Protein AF-A0A957H575-F1 (afdb_monomer)

Structure (mmCIF, N/CA/C/O backbone):
data_AF-A0A957H575-F1
#
_entry.id   AF-A0A957H575-F1
#
loop_
_atom_site.group_PDB
_atom_site.id
_atom_site.type_symbol
_atom_site.label_atom_id
_atom_site.label_alt_id
_atom_site.label_comp_id
_atom_site.label_asym_id
_atom_site.label_entity_id
_atom_site.label_seq_id
_atom_site.pdbx_PDB_ins_code
_atom_site.Cartn_x
_atom_site.Cartn_y
_atom_site.Cartn_z
_atom_site.occupancy
_atom_site.B_iso_or_equiv
_atom_site.auth_seq_id
_atom_site.auth_comp_id
_atom_site.auth_asym_id
_atom_site.auth_atom_id
_atom_site.pdbx_PDB_model_num
ATOM 1 N N . MET A 1 1 ? 16.623 6.466 15.473 1.00 42.22 1 MET A N 1
ATOM 2 C CA . MET A 1 1 ? 15.355 6.310 16.214 1.00 42.22 1 MET A CA 1
ATOM 3 C C . MET A 1 1 ? 14.545 5.289 15.444 1.00 42.22 1 MET A C 1
ATOM 5 O O . MET A 1 1 ? 14.256 5.562 14.289 1.00 42.22 1 MET A O 1
ATOM 9 N N . SER A 1 2 ? 14.296 4.100 15.996 1.00 42.09 2 SER A N 1
ATOM 10 C CA . SER A 1 2 ? 13.428 3.128 15.318 1.00 42.09 2 SER A CA 1
ATOM 11 C C . SER A 1 2 ? 12.030 3.730 15.205 1.00 42.09 2 SER A C 1
ATOM 13 O O . SER A 1 2 ? 11.561 4.281 16.209 1.00 42.09 2 SER A O 1
ATOM 15 N N . PRO A 1 3 ? 11.368 3.684 14.040 1.00 56.38 3 PRO A N 1
ATOM 16 C CA . PRO A 1 3 ? 9.987 4.111 13.978 1.00 56.38 3 PRO A CA 1
ATOM 17 C C . PRO A 1 3 ? 9.177 3.160 14.868 1.00 56.38 3 PRO A C 1
ATOM 19 O O . PRO A 1 3 ? 9.348 1.941 14.874 1.00 56.38 3 PRO A O 1
ATOM 22 N N . HIS A 1 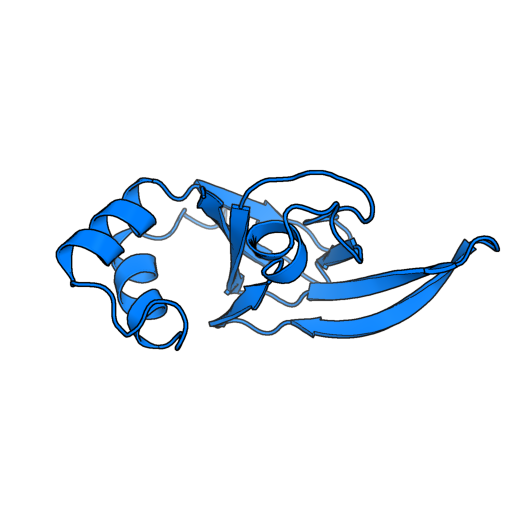4 ? 8.388 3.738 15.767 1.00 74.50 4 HIS A N 1
ATOM 23 C CA . HIS A 1 4 ? 7.496 2.964 16.613 1.00 74.50 4 HIS A CA 1
ATOM 24 C C . HIS A 1 4 ? 6.271 2.623 15.771 1.00 74.50 4 HIS A C 1
ATOM 26 O O . HIS A 1 4 ? 5.677 3.529 15.181 1.00 74.50 4 HIS A O 1
ATOM 32 N N . ARG A 1 5 ? 5.888 1.340 15.724 1.00 84.62 5 ARG A N 1
ATOM 33 C CA . ARG A 1 5 ? 4.620 0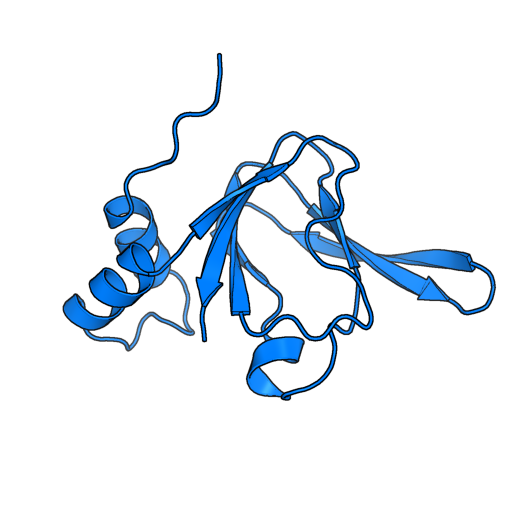.910 15.123 1.00 84.62 5 ARG A CA 1
ATOM 34 C C . ARG A 1 5 ? 3.499 1.848 15.602 1.00 84.62 5 ARG A C 1
ATOM 36 O O . ARG A 1 5 ? 3.288 1.931 16.814 1.00 84.62 5 ARG A O 1
ATOM 43 N N . PRO A 1 6 ? 2.770 2.530 14.700 1.00 89.31 6 PRO A N 1
ATOM 44 C CA . PRO A 1 6 ? 1.666 3.381 15.113 1.00 89.31 6 PRO A CA 1
ATOM 45 C C . PRO A 1 6 ? 0.555 2.552 15.767 1.00 89.31 6 PRO A C 1
ATOM 47 O O . PRO A 1 6 ? 0.384 1.366 15.475 1.00 89.31 6 PRO A O 1
ATOM 50 N N . ALA A 1 7 ? -0.227 3.183 16.641 1.00 91.50 7 ALA A N 1
ATOM 51 C CA . ALA A 1 7 ? -1.401 2.553 17.234 1.00 91.50 7 ALA A CA 1
ATOM 52 C C . ALA A 1 7 ? -2.417 2.169 16.140 1.00 91.50 7 ALA A C 1
ATOM 54 O O . ALA A 1 7 ? -2.638 2.935 15.199 1.00 91.50 7 ALA A O 1
ATOM 55 N N . ALA A 1 8 ? -3.057 1.001 16.254 1.00 89.69 8 ALA A N 1
ATOM 56 C CA . ALA A 1 8 ? -4.037 0.538 15.265 1.00 89.69 8 ALA A CA 1
ATOM 57 C C . ALA A 1 8 ? -5.249 1.485 15.169 1.00 89.69 8 ALA A C 1
ATOM 59 O O . ALA A 1 8 ? -5.847 1.651 14.109 1.00 89.69 8 ALA A O 1
ATOM 60 N N . GLU A 1 9 ? -5.576 2.180 16.255 1.00 92.19 9 GLU A N 1
ATOM 61 C CA . GLU A 1 9 ? -6.618 3.202 16.315 1.00 92.19 9 GLU A CA 1
ATOM 62 C C . GLU A 1 9 ? -6.358 4.348 15.332 1.00 92.19 9 GLU A C 1
ATOM 64 O O . GLU A 1 9 ? -7.312 4.896 14.779 1.00 92.19 9 GLU A O 1
ATOM 69 N N . LEU A 1 10 ? -5.086 4.683 15.073 1.00 92.88 10 LEU A N 1
ATOM 70 C CA . LEU A 1 10 ? -4.730 5.681 14.069 1.00 92.88 10 LEU A CA 1
ATOM 71 C C . LEU A 1 10 ? -5.144 5.199 12.679 1.00 92.88 10 LEU A C 1
ATOM 73 O O . LEU A 1 10 ? -5.813 5.937 11.961 1.00 92.88 10 LEU A O 1
ATOM 77 N N . LEU A 1 11 ? -4.816 3.954 12.320 1.00 94.75 11 LEU A N 1
ATOM 78 C CA . LEU A 1 11 ? -5.239 3.374 11.045 1.00 94.75 11 LEU A CA 1
ATOM 79 C C . LEU A 1 11 ? -6.769 3.370 10.932 1.00 94.75 11 LEU A C 1
ATOM 81 O O . LEU A 1 11 ? -7.298 3.823 9.924 1.00 94.75 11 LEU A O 1
ATOM 85 N N . ALA A 1 12 ? -7.491 2.947 11.974 1.00 94.19 12 ALA A N 1
ATOM 86 C CA . ALA A 1 12 ? -8.957 2.939 11.965 1.00 94.19 12 ALA A CA 1
ATOM 87 C C . ALA A 1 12 ? -9.563 4.325 11.666 1.00 94.19 12 ALA A C 1
ATOM 89 O O . ALA A 1 12 ? -10.578 4.409 10.971 1.00 94.19 12 ALA A O 1
ATOM 90 N N . 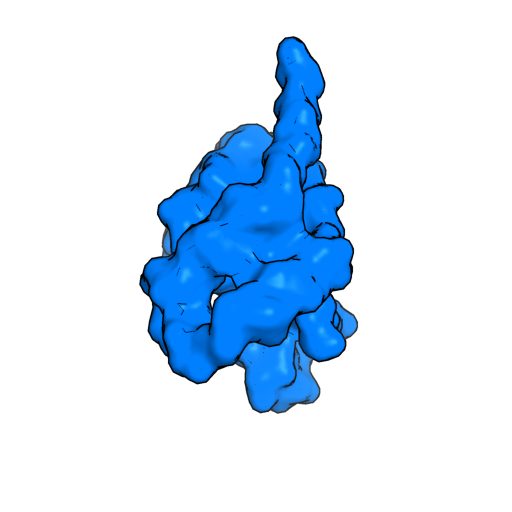GLN A 1 13 ? -8.939 5.400 12.162 1.00 93.69 13 GLN A N 1
ATOM 91 C CA . GLN A 1 13 ? -9.329 6.776 11.846 1.00 93.69 13 GLN A CA 1
ATOM 92 C C . GLN A 1 13 ? -8.997 7.143 10.399 1.00 93.69 13 GLN A C 1
ATOM 94 O O . GLN A 1 13 ? -9.835 7.727 9.723 1.00 93.69 13 GLN A O 1
ATOM 99 N N . GLN A 1 14 ? -7.820 6.769 9.893 1.00 93.75 14 GLN A N 1
ATOM 100 C CA . GLN A 1 14 ? -7.440 7.066 8.508 1.00 93.75 14 GLN A CA 1
ATOM 101 C C . GLN A 1 14 ? -8.316 6.342 7.482 1.00 93.75 14 GLN A C 1
ATOM 103 O O . GLN A 1 14 ? -8.656 6.918 6.452 1.00 93.75 14 GLN A O 1
ATOM 108 N N . LEU A 1 15 ? -8.778 5.126 7.793 1.00 92.31 15 LEU A N 1
ATOM 109 C CA . LEU A 1 15 ? -9.716 4.387 6.945 1.00 92.31 15 LEU A CA 1
ATOM 110 C C . LEU A 1 15 ? -11.042 5.141 6.718 1.00 92.31 15 LEU A C 1
ATOM 112 O O . LEU A 1 15 ? -11.724 4.866 5.738 1.00 92.31 15 LEU A O 1
ATOM 116 N N . LEU A 1 16 ? -11.419 6.113 7.560 1.00 91.88 16 LEU A N 1
ATOM 117 C CA . LEU A 1 16 ? -12.588 6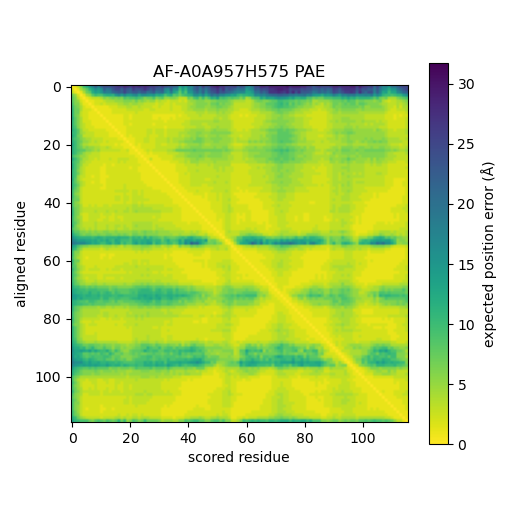.969 7.294 1.00 91.88 16 LEU A CA 1
ATOM 118 C C . LEU A 1 16 ? -12.419 7.831 6.041 1.00 91.88 16 LEU A C 1
ATOM 120 O O . LEU A 1 16 ? -13.400 8.097 5.351 1.00 91.88 16 LEU A O 1
ATOM 124 N N . ASN A 1 17 ? -11.190 8.257 5.755 1.00 91.25 17 ASN A N 1
ATOM 125 C CA . ASN A 1 17 ? -10.884 9.176 4.661 1.00 91.25 17 ASN A CA 1
ATOM 126 C C . ASN A 1 17 ? -10.770 8.460 3.309 1.00 91.25 17 ASN A C 1
ATOM 128 O O . ASN A 1 17 ? -10.645 9.106 2.273 1.00 91.25 17 ASN A O 1
ATOM 132 N N . ILE A 1 18 ? -10.831 7.127 3.310 1.00 89.94 18 ILE A N 1
ATOM 133 C CA . ILE A 1 18 ? -10.705 6.304 2.114 1.00 89.94 18 ILE A CA 1
ATOM 134 C C . ILE A 1 18 ? -12.106 5.862 1.675 1.00 89.94 18 ILE A C 1
ATOM 136 O O . ILE A 1 18 ? -12.762 5.124 2.417 1.00 89.94 18 ILE A O 1
ATOM 140 N N . PRO A 1 19 ? -12.575 6.233 0.465 1.00 89.38 19 PRO A N 1
ATOM 141 C CA . PRO A 1 19 ? -13.931 5.920 0.000 1.00 89.38 19 PRO A CA 1
ATOM 142 C C . PRO A 1 19 ? -14.309 4.437 0.097 1.00 89.38 19 PRO A C 1
ATOM 144 O O . PRO A 1 19 ? -15.450 4.115 0.427 1.00 89.38 19 PRO A O 1
ATOM 147 N N . LEU A 1 20 ? -13.340 3.540 -0.123 1.00 85.44 20 LEU A N 1
ATOM 148 C CA . LEU A 1 20 ? -13.517 2.091 -0.009 1.00 85.44 20 LEU A CA 1
ATOM 149 C C . LEU A 1 20 ? -13.971 1.646 1.394 1.00 85.44 20 LEU A C 1
ATOM 151 O O . LEU A 1 20 ? -14.756 0.710 1.520 1.00 85.44 20 LEU A O 1
ATOM 155 N N . PHE A 1 21 ? -13.503 2.318 2.448 1.00 90.38 21 PHE A N 1
ATOM 156 C CA . PHE A 1 21 ? -13.760 1.950 3.845 1.00 90.38 21 PHE A CA 1
ATOM 157 C C . PHE A 1 21 ? -14.683 2.941 4.575 1.00 90.38 21 PHE A C 1
ATOM 159 O O . PHE A 1 21 ? -15.132 2.669 5.695 1.00 90.38 21 PHE A O 1
ATOM 166 N N . ALA A 1 22 ? -15.012 4.076 3.953 1.00 88.31 22 ALA A N 1
ATOM 167 C CA . ALA A 1 22 ? -15.837 5.132 4.539 1.00 88.31 22 ALA A CA 1
ATOM 168 C C . ALA A 1 22 ? -17.246 4.645 4.934 1.00 88.31 22 ALA A C 1
ATOM 170 O O . ALA A 1 22 ? -17.782 5.060 5.962 1.00 88.31 22 ALA A O 1
ATOM 171 N N . GLN A 1 23 ? -17.816 3.704 4.174 1.00 89.88 23 GLN A N 1
ATOM 172 C CA . GLN A 1 23 ? -19.156 3.156 4.429 1.00 89.88 23 GLN A CA 1
ATOM 173 C C . GLN A 1 23 ? -19.192 2.051 5.497 1.00 89.88 23 GLN A C 1
ATOM 175 O O . GLN A 1 23 ? -20.271 1.635 5.915 1.00 89.88 23 GLN A O 1
ATOM 180 N N . LEU A 1 24 ? -18.036 1.567 5.962 1.00 90.50 24 LEU A N 1
ATOM 181 C CA . LEU A 1 24 ? -17.999 0.541 7.001 1.00 90.50 24 LEU A CA 1
ATOM 182 C C . LEU A 1 24 ? -18.442 1.111 8.361 1.00 90.50 24 LEU A C 1
ATOM 184 O O . LEU A 1 24 ? -18.143 2.262 8.679 1.00 90.50 24 LEU A O 1
ATOM 188 N N . PRO A 1 25 ? -19.107 0.325 9.222 1.00 94.31 25 PRO A N 1
ATOM 189 C CA . PRO A 1 25 ? -19.322 0.715 10.611 1.00 94.31 25 PRO A CA 1
ATOM 190 C C . PRO A 1 25 ? -17.995 0.972 11.338 1.00 94.31 25 PRO A C 1
ATOM 192 O O . PRO A 1 25 ? -16.971 0.356 11.032 1.00 94.31 25 PRO A O 1
ATOM 195 N N . GLY A 1 26 ? -18.009 1.842 12.353 1.00 92.69 26 GLY A N 1
ATOM 196 C CA . GLY A 1 26 ? -16.812 2.137 13.153 1.00 92.69 26 GLY A CA 1
ATOM 197 C C . GLY A 1 26 ? -16.171 0.886 13.766 1.00 92.69 26 GLY A C 1
ATOM 198 O O . GLY A 1 26 ? -14.954 0.736 13.706 1.00 92.69 26 GLY A O 1
ATOM 199 N N . SER A 1 27 ? -16.989 -0.050 14.256 1.00 94.38 27 SER A N 1
ATOM 200 C CA . SER A 1 27 ? -16.528 -1.341 14.782 1.00 94.38 27 SER A CA 1
ATOM 201 C C . SER A 1 27 ? -15.827 -2.196 13.723 1.00 94.38 27 SER A C 1
ATOM 203 O O . SER A 1 27 ? -14.778 -2.764 14.000 1.00 94.38 27 SER A O 1
ATOM 205 N N . ALA A 1 28 ? -16.345 -2.236 12.491 1.00 93.38 28 ALA A N 1
ATOM 206 C CA . ALA A 1 28 ? -15.726 -2.981 11.396 1.00 93.38 28 ALA A CA 1
ATOM 207 C C . ALA A 1 28 ? -14.360 -2.393 11.004 1.00 93.38 28 ALA A C 1
ATOM 209 O O . ALA A 1 28 ? -13.399 -3.138 10.821 1.00 93.38 28 ALA A O 1
ATOM 210 N N . ARG A 1 29 ? -14.234 -1.058 10.949 1.00 94.06 29 ARG A N 1
ATOM 211 C CA . ARG A 1 29 ? -12.935 -0.394 10.727 1.00 94.06 29 ARG A CA 1
ATOM 212 C C . ARG A 1 29 ? -11.936 -0.683 11.842 1.00 94.06 29 ARG A C 1
ATOM 214 O O . ARG A 1 29 ? -10.768 -0.921 11.556 1.00 94.06 29 ARG A O 1
ATOM 221 N N . GLN A 1 30 ? -12.384 -0.689 13.096 1.00 94.44 30 GLN A N 1
ATOM 222 C CA . GLN A 1 30 ? -11.535 -1.065 14.227 1.00 94.44 30 GLN A CA 1
ATOM 223 C C . GLN A 1 30 ? -11.052 -2.512 14.100 1.00 94.44 30 GLN A C 1
ATOM 225 O O . GLN A 1 30 ? -9.859 -2.760 14.241 1.00 94.44 30 GLN A O 1
ATOM 230 N N . SER A 1 31 ? -11.938 -3.455 13.767 1.00 94.62 31 SER A N 1
ATOM 231 C CA . SER A 1 31 ? -11.554 -4.852 13.540 1.00 94.62 31 SER A CA 1
ATOM 232 C C . SER A 1 31 ? -10.534 -5.000 12.408 1.00 94.62 31 SER A C 1
ATOM 234 O O . SER A 1 31 ? -9.537 -5.696 12.588 1.00 94.62 31 SER A O 1
ATOM 236 N N . LEU A 1 32 ? -10.728 -4.306 11.280 1.00 93.19 32 LEU A N 1
ATOM 237 C CA . LEU A 1 32 ? -9.764 -4.292 10.174 1.00 93.19 32 LEU A CA 1
ATOM 238 C C . LEU A 1 32 ? -8.405 -3.742 10.610 1.00 93.19 32 LEU A C 1
ATOM 240 O O . LEU A 1 32 ? -7.371 -4.348 10.331 1.00 93.19 32 LEU A O 1
ATOM 244 N N . ALA A 1 33 ? -8.394 -2.620 11.327 1.00 94.44 33 ALA A N 1
ATOM 245 C CA . ALA A 1 33 ? -7.155 -2.012 11.788 1.00 94.44 33 ALA A CA 1
ATOM 246 C C . ALA A 1 33 ? -6.397 -2.909 12.780 1.00 94.44 33 ALA A C 1
ATOM 248 O O . ALA A 1 33 ? -5.176 -3.014 12.703 1.00 94.44 33 ALA A O 1
ATOM 249 N N . GLN A 1 34 ? -7.111 -3.610 13.665 1.00 95.25 34 GLN A N 1
ATOM 250 C CA . GLN A 1 34 ? -6.515 -4.573 14.598 1.00 95.25 34 GLN A CA 1
ATOM 251 C C . GLN A 1 34 ? -5.964 -5.820 13.888 1.00 95.25 34 GLN A C 1
ATOM 253 O O . GLN A 1 34 ? -4.933 -6.355 14.292 1.00 95.25 34 GLN A O 1
ATOM 258 N N . ALA A 1 35 ? -6.611 -6.266 12.807 1.00 94.75 35 ALA A N 1
ATOM 259 C CA . ALA A 1 35 ? -6.122 -7.366 11.974 1.00 94.75 35 ALA A CA 1
ATOM 260 C C . ALA A 1 35 ? -4.934 -6.968 11.075 1.00 94.75 35 ALA A C 1
ATOM 262 O O . ALA A 1 35 ? -4.226 -7.837 10.555 1.00 94.75 35 ALA A O 1
ATOM 263 N N . SER A 1 36 ? -4.707 -5.666 10.887 1.00 95.38 36 SER A N 1
ATOM 264 C CA . SER A 1 36 ? -3.674 -5.137 9.999 1.00 95.38 36 SER A CA 1
ATOM 265 C C . SER A 1 36 ? -2.271 -5.261 10.594 1.00 95.38 36 SER A C 1
ATOM 267 O O . SER A 1 36 ? -2.048 -5.168 11.805 1.00 95.38 36 SER A O 1
ATOM 269 N N . ARG A 1 37 ? -1.285 -5.450 9.718 1.00 95.06 37 ARG A N 1
ATOM 270 C CA . ARG A 1 37 ? 0.122 -5.652 10.084 1.00 95.06 37 ARG A CA 1
ATOM 271 C C . ARG A 1 37 ? 0.949 -4.439 9.686 1.00 95.06 37 ARG A C 1
ATOM 273 O O . ARG A 1 37 ? 0.863 -3.985 8.551 1.00 95.06 37 ARG A O 1
ATOM 280 N N . TRP A 1 38 ? 1.765 -3.945 10.609 1.00 96.19 38 TRP A N 1
ATOM 281 C CA . TRP A 1 38 ? 2.733 -2.885 10.332 1.00 96.19 38 TRP A CA 1
ATOM 282 C C . TRP A 1 38 ? 3.967 -3.462 9.639 1.00 96.19 38 TRP A C 1
ATOM 284 O O . TRP A 1 38 ? 4.486 -4.490 10.080 1.00 96.19 38 TRP A O 1
ATOM 294 N N . ARG A 1 39 ? 4.424 -2.810 8.570 1.00 95.94 39 ARG A N 1
ATOM 295 C CA . ARG A 1 39 ? 5.653 -3.139 7.844 1.00 95.94 39 ARG A CA 1
ATOM 296 C C . ARG A 1 39 ? 6.446 -1.857 7.594 1.00 95.94 39 ARG A C 1
ATOM 298 O O . ARG A 1 39 ? 5.867 -0.825 7.260 1.00 95.94 39 ARG A O 1
ATOM 305 N N . GLU A 1 40 ? 7.760 -1.943 7.744 1.00 96.69 40 GLU A N 1
ATOM 306 C CA . GLU A 1 40 ? 8.686 -0.843 7.475 1.00 96.69 40 GLU A CA 1
ATOM 307 C C . GLU A 1 40 ? 9.631 -1.233 6.355 1.00 96.69 40 GLU A C 1
ATOM 309 O O . GLU A 1 40 ? 10.053 -2.385 6.264 1.00 96.69 40 GLU A O 1
ATOM 314 N N . TYR A 1 41 ? 9.963 -0.247 5.534 1.00 97.69 41 TYR A N 1
ATOM 315 C CA . TYR A 1 41 ? 10.787 -0.404 4.350 1.00 97.69 41 TYR A CA 1
ATOM 316 C C . TYR A 1 41 ? 11.837 0.702 4.307 1.00 97.69 41 TYR A C 1
ATOM 318 O O . TYR A 1 41 ? 11.580 1.838 4.717 1.00 97.69 41 TYR A O 1
ATOM 326 N N . GLN A 1 42 ? 13.024 0.369 3.820 1.00 98.19 42 GLN A N 1
ATOM 327 C CA . GLN A 1 42 ? 14.083 1.314 3.490 1.00 98.19 42 GLN A CA 1
ATOM 328 C C . GLN A 1 42 ? 13.961 1.770 2.031 1.00 98.19 42 GLN A C 1
ATOM 330 O O . GLN A 1 42 ? 13.255 1.165 1.226 1.00 98.19 42 GLN A O 1
ATOM 335 N N . SER A 1 43 ? 14.673 2.840 1.672 1.00 98.19 43 SER A N 1
ATOM 336 C CA . SER A 1 43 ? 14.772 3.263 0.270 1.00 98.19 43 SER A CA 1
ATOM 337 C C . SER A 1 43 ? 15.315 2.119 -0.596 1.00 98.19 43 SER A C 1
ATOM 339 O O . SER A 1 43 ? 16.341 1.523 -0.269 1.00 98.19 43 SER A O 1
ATOM 341 N N . GLY A 1 44 ? 14.626 1.822 -1.697 1.00 97.94 44 GLY A N 1
ATOM 342 C CA . GLY A 1 44 ? 14.945 0.730 -2.614 1.00 97.94 44 GLY A CA 1
ATOM 3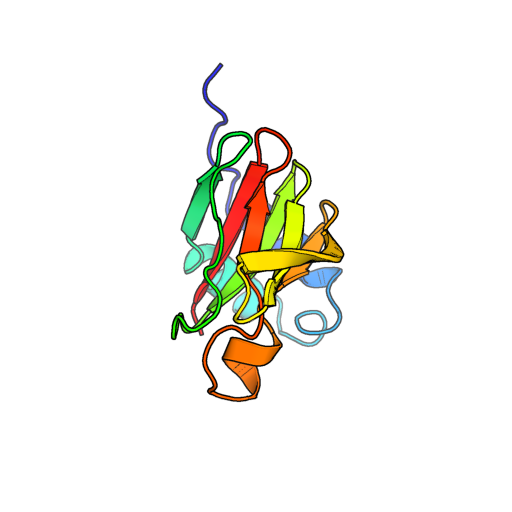43 C C . GLY A 1 44 ? 14.254 -0.599 -2.300 1.00 97.94 44 GLY A C 1
ATOM 344 O O . GLY A 1 44 ? 14.231 -1.463 -3.176 1.00 97.94 44 GLY A O 1
ATOM 345 N N . ASP A 1 45 ? 13.652 -0.764 -1.119 1.00 98.31 45 ASP A N 1
ATOM 346 C CA . ASP A 1 45 ? 12.936 -1.995 -0.787 1.00 98.31 45 ASP A CA 1
ATOM 347 C C . ASP A 1 45 ? 11.663 -2.139 -1.627 1.00 98.31 45 ASP A C 1
ATOM 349 O O . ASP A 1 45 ? 10.917 -1.181 -1.866 1.00 98.31 45 ASP A O 1
ATOM 353 N N . VAL A 1 46 ? 11.393 -3.371 -2.053 1.00 96.88 46 VAL A N 1
ATOM 354 C CA . VAL A 1 46 ? 10.165 -3.717 -2.767 1.00 96.88 46 VAL A CA 1
ATOM 355 C C . VAL A 1 46 ? 9.076 -4.048 -1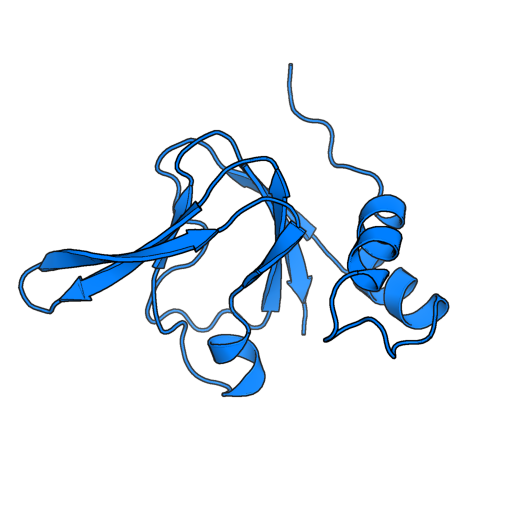.755 1.00 96.88 46 VAL A C 1
ATOM 357 O O . VAL A 1 46 ? 9.222 -4.947 -0.931 1.00 96.88 46 VAL A O 1
ATOM 360 N N . VAL A 1 47 ? 7.973 -3.309 -1.837 1.00 95.88 47 VAL A N 1
ATOM 361 C CA . VAL A 1 47 ? 6.803 -3.461 -0.965 1.00 95.88 47 VAL A CA 1
ATOM 362 C C . VAL A 1 47 ? 5.836 -4.500 -1.525 1.00 95.88 47 VAL A C 1
ATOM 364 O O . VAL A 1 47 ? 5.230 -5.250 -0.769 1.00 95.88 47 VAL A O 1
ATOM 367 N N . VAL A 1 48 ? 5.693 -4.528 -2.852 1.00 94.25 48 VAL A N 1
ATOM 368 C CA . VAL A 1 48 ? 4.825 -5.441 -3.605 1.00 94.25 48 VAL A CA 1
ATOM 369 C C . VAL A 1 48 ? 5.541 -5.824 -4.889 1.00 94.25 48 VAL A C 1
ATOM 371 O O . VAL A 1 48 ? 6.028 -4.935 -5.586 1.00 94.25 48 VAL A O 1
ATOM 374 N N . TRP A 1 49 ? 5.559 -7.111 -5.232 1.00 93.12 49 TRP A N 1
ATOM 375 C CA . TRP A 1 49 ? 6.112 -7.607 -6.493 1.00 93.12 49 TRP A CA 1
ATOM 376 C C . TRP A 1 49 ? 5.029 -7.831 -7.544 1.00 93.12 49 TRP A C 1
ATOM 378 O O . TRP A 1 49 ? 4.014 -8.471 -7.262 1.00 93.12 49 TRP A O 1
ATOM 388 N N . GLU A 1 50 ? 5.274 -7.363 -8.772 1.00 92.50 50 GLU A N 1
ATOM 389 C CA . GLU A 1 50 ? 4.505 -7.764 -9.954 1.00 92.50 50 GLU A CA 1
ATOM 390 C C . GLU A 1 50 ? 4.480 -9.297 -10.082 1.00 92.50 50 GLU A C 1
ATOM 392 O O . GLU A 1 50 ? 5.504 -9.962 -9.939 1.00 92.50 50 GLU A O 1
ATOM 397 N N . GLY A 1 51 ? 3.308 -9.863 -10.372 1.00 90.31 51 GLY A N 1
ATOM 398 C CA . GLY A 1 51 ? 3.141 -11.304 -10.564 1.00 90.31 51 GLY A CA 1
ATOM 399 C C . GLY A 1 51 ? 2.913 -12.107 -9.279 1.00 90.31 51 GLY A C 1
ATOM 400 O O . GLY A 1 51 ? 2.439 -13.240 -9.365 1.00 90.31 51 GLY A O 1
ATOM 401 N N . GLU A 1 52 ? 3.161 -11.540 -8.095 1.00 88.19 52 GLU A N 1
ATOM 402 C CA . GLU A 1 52 ? 2.850 -12.224 -6.838 1.00 88.19 52 GLU A CA 1
ATOM 403 C C . GLU A 1 52 ? 1.352 -12.189 -6.528 1.00 88.19 52 GLU A C 1
ATOM 405 O O . GLU A 1 52 ? 0.658 -11.203 -6.771 1.00 88.19 52 GLU A O 1
ATOM 410 N N . ALA A 1 53 ? 0.843 -13.289 -5.978 1.00 75.75 53 ALA A N 1
ATOM 411 C CA . ALA A 1 53 ? -0.515 -13.367 -5.465 1.00 75.75 53 ALA A CA 1
ATOM 412 C C . ALA A 1 53 ? -0.487 -13.074 -3.961 1.00 75.75 53 ALA A C 1
ATOM 414 O O . ALA A 1 53 ? -0.457 -13.997 -3.147 1.00 75.75 53 ALA A O 1
ATOM 415 N N . GLU A 1 54 ? -0.475 -11.794 -3.584 1.00 70.25 54 GLU A N 1
ATOM 416 C CA . GLU A 1 54 ? -0.619 -11.403 -2.180 1.00 70.25 54 GLU A CA 1
ATOM 417 C C . GLU A 1 54 ? -2.050 -10.914 -1.913 1.00 70.25 54 GLU A C 1
ATOM 419 O O . GLU A 1 54 ? -2.444 -9.844 -2.386 1.00 70.25 54 GLU A O 1
ATOM 424 N N . PRO A 1 55 ? -2.863 -11.682 -1.165 1.00 68.38 55 PRO A N 1
ATOM 425 C CA . PRO A 1 55 ? -4.229 -11.291 -0.867 1.00 68.38 55 PRO A CA 1
ATOM 426 C C . PRO A 1 55 ? -4.237 -10.251 0.261 1.00 68.38 55 PRO A C 1
ATOM 428 O O . PRO A 1 55 ? -4.329 -10.587 1.441 1.00 68.38 55 PRO A O 1
ATOM 431 N N . GLY A 1 56 ? -4.145 -8.972 -0.093 1.00 86.12 56 GLY A N 1
ATOM 432 C CA . GLY A 1 56 ? -4.367 -7.875 0.844 1.00 86.12 56 GLY A CA 1
ATOM 433 C C . GLY A 1 56 ? -4.111 -6.496 0.250 1.00 86.12 56 GLY A C 1
ATOM 434 O O . GLY A 1 56 ? -3.425 -6.340 -0.764 1.00 86.12 56 GLY A O 1
ATOM 435 N N . LEU A 1 57 ? -4.717 -5.501 0.889 1.00 91.81 57 LEU A N 1
ATOM 436 C CA . LEU A 1 57 ? -4.554 -4.094 0.552 1.00 91.81 57 LEU A CA 1
ATOM 437 C C . LEU A 1 57 ? -3.426 -3.503 1.377 1.00 91.81 57 LEU A C 1
ATOM 439 O O . LEU A 1 57 ? -3.150 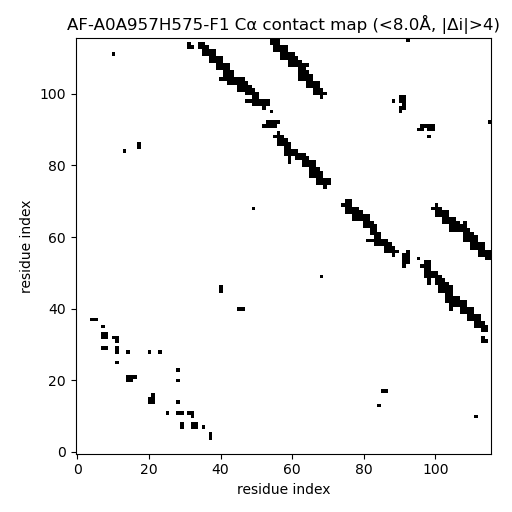-3.940 2.494 1.00 91.81 57 LEU A O 1
ATOM 443 N N . TYR A 1 58 ? -2.822 -2.455 0.851 1.00 95.06 58 TYR A N 1
ATOM 444 C CA . TYR A 1 58 ? -1.825 -1.692 1.572 1.00 95.06 58 TYR A CA 1
ATOM 445 C C . TYR A 1 58 ? -2.292 -0.261 1.778 1.00 95.06 58 TYR A C 1
ATOM 447 O O . TYR A 1 58 ? -3.000 0.283 0.936 1.00 95.06 58 TYR A O 1
ATOM 455 N N . TYR A 1 59 ? -1.878 0.344 2.887 1.00 96.25 59 TYR A N 1
ATOM 456 C CA . TYR A 1 59 ? -2.066 1.760 3.180 1.00 96.25 59 TYR A CA 1
ATOM 457 C C . TYR A 1 59 ? -0.723 2.393 3.545 1.00 96.25 59 TYR A C 1
ATOM 459 O O . TYR A 1 59 ? -0.059 1.950 4.490 1.00 96.25 59 TYR A O 1
ATOM 467 N N . LEU A 1 60 ? -0.320 3.423 2.801 1.00 97.06 60 LEU A N 1
ATOM 468 C CA . LEU A 1 60 ? 0.938 4.131 3.018 1.00 97.06 60 LEU A CA 1
ATOM 469 C C . LEU A 1 60 ? 0.773 5.160 4.144 1.00 97.06 60 LEU A C 1
ATOM 471 O O . LEU A 1 60 ? 0.076 6.159 3.997 1.00 97.06 60 LEU A O 1
ATOM 475 N N . GLN A 1 61 ? 1.415 4.918 5.288 1.00 96.62 61 GLN A N 1
ATOM 476 C CA . GLN A 1 61 ? 1.320 5.788 6.463 1.00 96.62 61 GLN A CA 1
ATOM 477 C C . GLN A 1 61 ? 2.265 6.991 6.378 1.00 96.62 61 GLN A C 1
ATOM 479 O O . GLN A 1 61 ? 1.892 8.088 6.791 1.00 96.62 61 GLN A O 1
ATOM 484 N N . TYR A 1 62 ? 3.490 6.768 5.906 1.00 96.94 62 TYR A N 1
ATOM 485 C CA . TYR A 1 62 ? 4.497 7.791 5.629 1.00 96.94 62 TYR A CA 1
ATOM 486 C C . TYR A 1 62 ? 5.500 7.257 4.604 1.00 96.94 62 TYR A C 1
ATOM 488 O O . TYR A 1 62 ? 5.599 6.043 4.407 1.00 96.94 62 TYR A O 1
ATOM 496 N N . GLY A 1 63 ? 6.290 8.157 4.024 1.00 97.69 63 GLY A N 1
ATOM 497 C CA . GLY A 1 63 ? 7.237 7.829 2.966 1.00 97.69 63 GLY A CA 1
ATOM 498 C C . GLY A 1 63 ? 6.617 8.008 1.582 1.00 97.69 63 GLY A C 1
ATOM 499 O O . GLY A 1 63 ? 5.458 8.397 1.453 1.00 97.69 63 GLY A O 1
ATOM 500 N N . TRP A 1 64 ? 7.388 7.690 0.548 1.00 98.25 64 TRP A N 1
ATOM 501 C CA . TRP A 1 64 ? 6.952 7.735 -0.846 1.00 98.25 64 TRP A CA 1
ATOM 502 C C . TRP A 1 64 ? 7.278 6.420 -1.533 1.00 98.25 64 TRP A C 1
ATOM 504 O O . TRP A 1 64 ? 8.366 5.870 -1.341 1.00 98.25 64 TRP A O 1
ATOM 514 N N . LEU A 1 65 ? 6.365 5.933 -2.373 1.00 98.62 65 LEU A N 1
ATOM 515 C CA . LEU A 1 65 ? 6.614 4.764 -3.216 1.00 98.62 65 LEU A CA 1
ATOM 516 C C . LEU A 1 65 ? 6.525 5.150 -4.696 1.00 98.62 65 LEU A C 1
ATOM 518 O O . LEU A 1 65 ? 5.737 6.012 -5.085 1.00 98.62 65 LEU A O 1
ATOM 522 N N . LYS A 1 66 ? 7.291 4.467 -5.545 1.00 98.00 66 LYS A N 1
ATOM 523 C CA . LYS A 1 66 ? 7.054 4.431 -6.993 1.00 98.00 66 LYS A CA 1
ATOM 524 C C . LYS A 1 66 ? 6.408 3.103 -7.366 1.00 98.00 66 LYS A C 1
ATOM 526 O O . LYS A 1 66 ? 6.841 2.049 -6.905 1.00 98.00 66 LYS A O 1
ATOM 531 N N . VAL A 1 67 ? 5.404 3.150 -8.232 1.00 97.62 67 VAL A N 1
ATOM 532 C CA . VAL A 1 67 ? 4.825 1.962 -8.861 1.00 97.62 67 VAL A CA 1
ATOM 533 C C . VAL A 1 67 ? 5.421 1.833 -10.251 1.00 97.62 67 VAL A C 1
ATOM 535 O O . VAL A 1 67 ? 5.322 2.759 -11.060 1.00 97.62 67 VAL A O 1
ATOM 538 N N . ILE A 1 68 ? 6.043 0.695 -10.527 1.00 97.19 68 ILE A N 1
ATOM 539 C CA . ILE A 1 68 ? 6.744 0.417 -11.776 1.00 97.19 68 ILE A CA 1
ATOM 540 C C . ILE A 1 68 ? 6.206 -0.848 -12.437 1.00 97.19 68 ILE A C 1
ATOM 542 O O . ILE A 1 68 ? 5.760 -1.778 -11.767 1.00 97.19 68 ILE A O 1
ATOM 546 N N . LYS A 1 69 ? 6.289 -0.893 -13.763 1.00 95.12 69 LYS A N 1
ATOM 547 C CA . LYS A 1 69 ? 6.097 -2.113 -14.545 1.00 95.12 69 LYS A CA 1
ATOM 548 C C . LYS A 1 69 ? 7.373 -2.434 -15.297 1.00 95.12 69 LYS A C 1
ATOM 550 O O . LYS A 1 69 ? 7.964 -1.535 -15.905 1.00 95.12 69 LYS A O 1
ATOM 555 N N . THR A 1 70 ? 7.769 -3.699 -15.287 1.00 91.50 70 THR A N 1
ATOM 556 C CA . THR A 1 70 ? 8.982 -4.140 -15.976 1.00 91.50 70 THR A CA 1
ATOM 557 C C . THR A 1 70 ? 8.606 -4.839 -17.274 1.00 91.50 70 THR A C 1
ATOM 559 O O . THR A 1 70 ? 7.857 -5.810 -17.298 1.00 91.50 70 THR A O 1
ATOM 562 N N . SER A 1 71 ? 9.105 -4.324 -18.395 1.00 90.00 71 SER A N 1
ATOM 563 C CA . SER A 1 71 ? 8.920 -4.969 -19.700 1.00 90.00 71 SER A CA 1
ATOM 564 C C . SER A 1 71 ? 9.736 -6.263 -19.812 1.00 90.00 71 SER A C 1
ATOM 566 O O . SER A 1 71 ? 10.740 -6.433 -19.125 1.00 90.00 71 SER A O 1
ATOM 568 N N . ALA A 1 72 ? 9.386 -7.137 -20.762 1.00 86.81 72 ALA A N 1
ATOM 569 C CA . ALA A 1 72 ? 10.150 -8.361 -21.044 1.00 86.81 72 ALA A CA 1
ATOM 570 C C . ALA A 1 72 ? 11.632 -8.103 -21.398 1.00 86.81 72 ALA A C 1
ATOM 572 O O . ALA A 1 72 ? 12.471 -8.980 -21.230 1.00 86.81 72 ALA A O 1
ATOM 573 N N . ALA A 1 73 ? 11.962 -6.895 -21.867 1.00 91.19 73 ALA A N 1
ATOM 574 C CA . ALA A 1 73 ? 13.331 -6.463 -22.150 1.00 91.19 73 ALA A CA 1
ATOM 575 C C . ALA A 1 73 ? 14.060 -5.869 -20.923 1.00 91.19 73 ALA A C 1
ATOM 577 O O . ALA A 1 73 ? 15.141 -5.303 -21.073 1.00 91.19 73 ALA A O 1
ATOM 578 N N . GLY A 1 74 ? 13.462 -5.927 -19.728 1.00 88.12 74 GLY A N 1
ATOM 579 C CA . GLY A 1 74 ? 14.041 -5.430 -18.476 1.00 88.12 74 GLY A CA 1
ATOM 580 C C . GLY A 1 74 ? 13.951 -3.916 -18.271 1.00 88.12 74 GLY A C 1
ATOM 581 O O . GLY A 1 74 ? 14.501 -3.400 -17.305 1.00 88.12 74 GLY A O 1
ATOM 582 N N . ARG A 1 75 ? 13.272 -3.172 -19.157 1.00 91.56 75 ARG A N 1
ATOM 583 C CA . ARG A 1 75 ? 13.054 -1.730 -18.951 1.00 91.56 75 ARG A CA 1
ATOM 584 C C . ARG A 1 75 ? 11.946 -1.499 -17.932 1.00 91.56 75 ARG A C 1
ATOM 586 O O . ARG A 1 75 ? 10.842 -2.008 -18.137 1.00 91.56 75 ARG A O 1
ATOM 593 N N . GLU A 1 76 ? 12.239 -0.696 -16.914 1.00 93.88 76 GLU A N 1
ATOM 594 C CA . GLU A 1 76 ? 11.266 -0.212 -15.934 1.00 93.88 76 GLU A CA 1
ATOM 595 C C . GLU A 1 76 ? 10.550 1.039 -16.454 1.00 93.88 76 GLU A C 1
ATOM 597 O O . GLU A 1 76 ? 11.185 2.004 -16.886 1.00 93.88 76 GLU A O 1
ATOM 602 N N . GLN A 1 77 ? 9.223 1.042 -16.369 1.00 95.94 77 GLN A N 1
ATOM 603 C CA . GLN A 1 77 ? 8.396 2.223 -16.588 1.00 95.94 77 GLN A CA 1
ATOM 604 C C . GLN A 1 77 ? 7.704 2.602 -15.281 1.00 95.94 77 GLN A C 1
ATOM 606 O O . GLN A 1 77 ? 6.988 1.783 -14.704 1.00 95.94 77 GLN A O 1
ATOM 611 N N . ILE A 1 78 ? 7.871 3.852 -14.840 1.00 96.88 78 ILE A N 1
ATOM 612 C CA . ILE A 1 78 ? 7.102 4.402 -13.718 1.00 96.88 78 ILE A CA 1
ATOM 613 C C . ILE A 1 78 ? 5.668 4.634 -14.191 1.00 96.88 78 ILE A C 1
ATOM 615 O O . ILE A 1 78 ? 5.433 5.354 -15.161 1.00 96.88 78 ILE A O 1
ATOM 619 N N . LEU A 1 79 ? 4.715 4.008 -13.507 1.00 96.06 79 LEU A N 1
ATOM 620 C CA . LEU A 1 79 ? 3.289 4.182 -13.759 1.00 96.06 79 LEU A CA 1
ATOM 621 C C . LEU A 1 79 ? 2.727 5.352 -12.953 1.00 96.06 79 LEU A C 1
ATOM 623 O O . LEU A 1 79 ? 1.934 6.130 -13.474 1.00 96.06 79 LEU A O 1
ATOM 627 N N . ARG A 1 80 ? 3.130 5.459 -11.682 1.00 96.62 80 ARG A N 1
ATOM 628 C CA . ARG A 1 80 ? 2.726 6.527 -10.761 1.00 96.62 80 ARG A CA 1
ATOM 629 C C . ARG A 1 80 ? 3.597 6.546 -9.507 1.00 96.62 80 ARG A C 1
ATOM 631 O O . ARG A 1 80 ? 4.320 5.588 -9.233 1.00 96.62 80 ARG A O 1
ATOM 638 N N . PHE A 1 81 ? 3.450 7.606 -8.725 1.00 97.88 81 PHE A N 1
ATOM 639 C CA . PHE A 1 81 ? 3.926 7.681 -7.347 1.00 97.88 81 PHE A CA 1
ATOM 640 C C . PHE A 1 81 ? 2.755 7.463 -6.379 1.00 97.88 81 PHE A C 1
ATOM 642 O O . PHE A 1 81 ? 1.595 7.660 -6.763 1.00 97.88 81 PHE A O 1
ATOM 649 N N . LEU A 1 82 ? 3.075 6.988 -5.176 1.00 97.88 82 LEU A N 1
ATOM 650 C CA . LEU A 1 82 ? 2.146 6.850 -4.059 1.00 97.88 82 LEU A CA 1
ATOM 651 C C . LEU A 1 82 ? 2.588 7.760 -2.919 1.00 97.88 82 LEU A C 1
ATOM 653 O O . LEU A 1 82 ? 3.759 7.733 -2.523 1.00 97.88 82 LEU A O 1
ATOM 657 N N . GLU A 1 83 ? 1.631 8.513 -2.395 1.00 97.25 83 GLU A N 1
ATOM 658 C CA . GLU A 1 83 ? 1.802 9.476 -1.313 1.00 97.25 83 GLU A CA 1
ATOM 659 C C . GLU A 1 83 ? 1.165 8.967 -0.004 1.00 97.25 83 GLU A C 1
ATOM 661 O O . GLU A 1 83 ? 0.278 8.102 -0.024 1.00 97.25 83 GLU A O 1
ATOM 666 N N . PRO A 1 84 ? 1.602 9.466 1.168 1.00 96.38 84 PRO A N 1
ATOM 667 C CA . PRO A 1 84 ? 0.979 9.113 2.440 1.00 96.38 84 PRO A CA 1
ATOM 668 C C . PRO A 1 84 ? -0.532 9.372 2.437 1.00 96.38 84 PRO A C 1
ATOM 670 O O . PRO A 1 84 ? -0.989 10.435 2.023 1.00 96.38 84 PRO A O 1
ATOM 673 N N . GLY A 1 85 ? -1.308 8.417 2.948 1.00 94.62 85 GLY A N 1
ATOM 674 C CA . GLY A 1 85 ? -2.772 8.463 2.919 1.00 94.62 85 GLY A CA 1
ATOM 675 C C . GLY A 1 85 ? -3.401 7.637 1.799 1.00 94.62 85 GLY A C 1
ATOM 676 O O . GLY A 1 85 ? -4.606 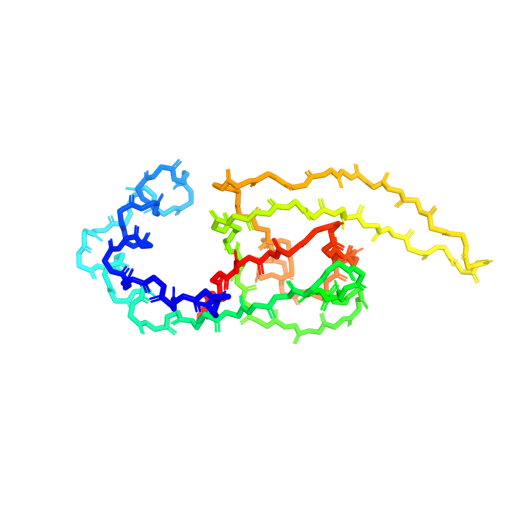7.387 1.834 1.00 94.62 85 GLY A O 1
ATOM 677 N N . GLU A 1 86 ? -2.611 7.174 0.832 1.00 94.75 86 GLU A N 1
ATOM 678 C CA . GLU A 1 86 ? -3.118 6.359 -0.264 1.00 94.75 86 GLU A CA 1
ATOM 679 C C . GLU A 1 86 ? -3.162 4.868 0.072 1.00 94.75 86 GLU A C 1
ATOM 681 O O . GLU A 1 86 ? -2.298 4.319 0.768 1.00 94.75 86 GLU A O 1
ATOM 686 N N . THR A 1 87 ? -4.172 4.198 -0.484 1.00 93.94 87 THR A N 1
ATOM 687 C CA . THR A 1 87 ? -4.193 2.743 -0.590 1.00 93.94 87 THR A CA 1
ATOM 688 C C . THR A 1 87 ? -3.597 2.282 -1.910 1.00 93.94 87 THR A C 1
ATOM 690 O O . THR A 1 87 ? -3.538 3.035 -2.884 1.00 93.94 87 THR A O 1
ATOM 693 N N . PHE A 1 88 ? -3.124 1.039 -1.928 1.00 93.25 88 PHE A N 1
ATOM 694 C CA . PHE A 1 88 ? -2.701 0.381 -3.154 1.00 93.25 88 PHE A CA 1
ATOM 695 C C . PHE A 1 88 ? -2.905 -1.137 -3.084 1.00 93.25 88 PHE A C 1
ATOM 697 O O . PHE A 1 88 ? -3.224 -1.710 -2.037 1.00 93.25 88 PHE A O 1
ATOM 704 N N . ASN A 1 89 ? -2.684 -1.781 -4.230 1.00 89.00 89 ASN A N 1
ATOM 705 C CA . ASN A 1 89 ? -2.924 -3.200 -4.494 1.00 89.00 89 ASN A CA 1
ATOM 706 C C . ASN A 1 89 ? -4.407 -3.615 -4.581 1.00 89.00 89 ASN A C 1
ATOM 708 O O . ASN A 1 89 ? -4.745 -4.795 -4.506 1.00 89.00 89 ASN A O 1
ATOM 712 N N . GLU A 1 90 ? -5.309 -2.661 -4.819 1.00 83.00 90 GLU A N 1
ATOM 713 C CA . GLU A 1 90 ? -6.748 -2.899 -4.975 1.00 83.00 90 GLU A CA 1
ATOM 714 C C . GLU A 1 90 ? -7.043 -3.862 -6.118 1.00 83.00 90 GLU A C 1
ATOM 716 O O . GLU A 1 90 ? -7.885 -4.747 -5.991 1.00 83.00 90 GLU A O 1
ATOM 721 N N . VAL A 1 91 ? -6.324 -3.720 -7.231 1.00 74.56 91 VAL A N 1
ATOM 722 C CA . VAL A 1 91 ? -6.534 -4.556 -8.416 1.00 74.56 91 VAL A CA 1
ATOM 723 C C . VAL A 1 91 ? -6.218 -6.022 -8.119 1.00 74.56 91 VAL A C 1
ATOM 725 O O . VAL A 1 91 ? -7.023 -6.879 -8.473 1.00 74.56 91 VAL A O 1
ATOM 728 N N . GLY A 1 92 ? -5.104 -6.323 -7.441 1.00 70.56 92 GLY A N 1
ATOM 729 C CA . GLY A 1 92 ? -4.760 -7.701 -7.067 1.00 70.56 92 GLY A CA 1
ATOM 730 C C . GLY A 1 92 ? -5.831 -8.329 -6.168 1.00 70.56 92 GLY A C 1
ATOM 731 O O . GLY A 1 92 ? -6.288 -9.449 -6.405 1.00 70.56 92 GLY A O 1
ATOM 732 N N . VAL A 1 93 ? -6.329 -7.554 -5.200 1.00 74.38 93 VAL A N 1
ATOM 733 C CA . VAL A 1 93 ? -7.350 -8.002 -4.243 1.00 74.38 93 VAL A CA 1
ATOM 734 C C . VAL A 1 93 ? -8.722 -8.207 -4.887 1.00 74.38 93 VAL A C 1
ATOM 736 O O . VAL A 1 93 ? -9.327 -9.265 -4.707 1.00 74.38 93 VAL A O 1
ATOM 739 N N . PHE A 1 94 ? -9.236 -7.220 -5.626 1.00 75.12 94 PHE A N 1
ATOM 740 C CA . PHE A 1 94 ? -10.608 -7.249 -6.147 1.00 75.12 94 PHE A CA 1
ATOM 741 C C . PHE A 1 94 ? -10.747 -8.031 -7.453 1.00 75.12 94 PHE A C 1
ATOM 743 O O . PHE A 1 94 ? -11.799 -8.626 -7.682 1.00 75.12 94 PHE A O 1
ATOM 750 N N . ALA A 1 95 ? -9.707 -8.080 -8.291 1.00 73.62 95 ALA A N 1
ATOM 751 C CA . ALA A 1 95 ? -9.717 -8.883 -9.514 1.00 73.62 95 ALA A CA 1
ATOM 752 C C . ALA A 1 95 ? -9.265 -10.338 -9.284 1.00 73.62 95 ALA A C 1
ATOM 754 O O . ALA A 1 95 ? -9.285 -11.128 -10.225 1.00 73.62 95 ALA A O 1
ATOM 755 N N . ASN A 1 96 ? -8.870 -10.698 -8.052 1.00 70.25 96 ASN A N 1
ATOM 756 C CA . ASN A 1 96 ? -8.355 -12.023 -7.681 1.00 70.25 96 ASN A CA 1
ATOM 757 C C . ASN A 1 96 ? -7.250 -12.514 -8.640 1.00 70.25 96 ASN A C 1
ATOM 759 O O . ASN A 1 96 ? -7.212 -13.675 -9.049 1.00 70.25 96 ASN A O 1
ATOM 763 N N . HIS A 1 97 ? -6.393 -11.574 -9.028 1.00 76.75 97 HIS A N 1
ATOM 764 C CA . HIS A 1 97 ? -5.316 -11.702 -10.002 1.00 76.75 97 HIS A CA 1
ATOM 765 C C . HIS A 1 97 ? -3.995 -11.370 -9.294 1.00 76.75 97 HIS A C 1
ATOM 767 O O . HIS A 1 97 ? -3.994 -10.777 -8.216 1.00 76.75 97 HIS A O 1
ATOM 773 N N . ALA A 1 98 ? -2.869 -11.763 -9.886 1.00 85.88 98 ALA A N 1
ATOM 774 C CA . ALA A 1 98 ? -1.546 -11.380 -9.404 1.00 85.88 98 ALA A CA 1
ATOM 775 C C . ALA A 1 98 ? -1.379 -9.848 -9.299 1.00 85.88 98 ALA A C 1
ATOM 777 O O . ALA A 1 98 ? -2.164 -9.076 -9.838 1.00 85.88 98 ALA A O 1
ATOM 778 N N . ASN A 1 99 ? -0.352 -9.340 -8.635 1.00 87.94 99 ASN A N 1
ATOM 779 C CA . ASN A 1 99 ? -0.155 -7.891 -8.611 1.00 87.94 99 ASN A CA 1
ATOM 780 C C . ASN A 1 99 ? 0.239 -7.404 -10.026 1.00 87.94 99 ASN A C 1
ATOM 782 O O . ASN A 1 99 ? 1.141 -7.977 -10.642 1.00 87.94 99 ASN A O 1
ATOM 786 N N . PRO A 1 100 ? -0.406 -6.360 -10.580 1.00 88.75 100 PRO A N 1
ATOM 787 C CA . PRO A 1 100 ? -0.176 -5.926 -11.965 1.00 88.75 100 PRO A CA 1
ATOM 788 C C . PRO A 1 100 ? 1.131 -5.143 -12.176 1.00 88.75 100 PRO A C 1
ATOM 790 O O . PRO A 1 100 ? 1.492 -4.856 -13.324 1.00 88.75 100 PRO A O 1
ATOM 793 N N . ALA A 1 101 ? 1.775 -4.730 -11.083 1.00 93.38 101 ALA A N 1
ATOM 794 C CA . ALA A 1 101 ? 2.947 -3.868 -11.048 1.00 93.38 101 ALA A CA 1
ATOM 795 C C . ALA A 1 101 ? 3.688 -4.031 -9.709 1.00 93.38 101 ALA A C 1
ATOM 797 O O . ALA A 1 101 ? 3.108 -4.499 -8.727 1.00 93.38 101 ALA A O 1
ATOM 798 N N . THR A 1 102 ? 4.945 -3.598 -9.676 1.00 95.38 102 THR A N 1
ATOM 799 C CA . THR A 1 102 ? 5.804 -3.597 -8.486 1.00 95.38 102 THR A CA 1
ATOM 800 C C . THR A 1 102 ? 5.725 -2.238 -7.792 1.00 95.38 102 THR A C 1
ATOM 802 O O . THR A 1 102 ? 5.759 -1.204 -8.460 1.00 95.38 102 THR A O 1
ATOM 805 N N . ALA A 1 103 ? 5.663 -2.212 -6.462 1.00 97.12 103 ALA A N 1
ATOM 806 C CA . ALA A 1 103 ? 5.770 -0.989 -5.663 1.00 97.12 103 ALA A CA 1
ATOM 807 C C . ALA A 1 103 ? 7.107 -0.966 -4.912 1.00 97.12 103 ALA A C 1
ATOM 809 O O . ALA A 1 103 ? 7.440 -1.924 -4.219 1.00 97.12 103 ALA A O 1
ATOM 810 N N . VAL A 1 104 ? 7.862 0.126 -5.037 1.00 98.06 104 VAL A N 1
ATOM 811 C CA . VAL A 1 104 ? 9.211 0.279 -4.466 1.00 98.06 104 VAL A CA 1
ATOM 812 C C . VAL A 1 104 ? 9.274 1.537 -3.615 1.00 98.06 104 VAL A C 1
ATOM 814 O O . VAL A 1 104 ? 8.847 2.602 -4.064 1.00 98.06 104 VAL A O 1
ATOM 817 N N . ALA A 1 105 ? 9.839 1.435 -2.417 1.00 98.62 105 ALA A N 1
ATOM 818 C CA . ALA A 1 105 ? 10.061 2.576 -1.544 1.00 98.62 105 ALA A CA 1
ATOM 819 C C . ALA A 1 105 ? 11.150 3.505 -2.098 1.00 98.62 105 ALA A C 1
ATOM 821 O O . ALA A 1 105 ? 12.233 3.071 -2.485 1.00 98.62 105 ALA A O 1
ATOM 822 N N . LEU A 1 106 ? 10.858 4.803 -2.155 1.00 98.38 106 LEU A N 1
ATOM 823 C CA . LEU A 1 106 ? 11.808 5.842 -2.569 1.00 98.38 106 LEU A CA 1
ATOM 824 C C . LEU A 1 106 ? 12.612 6.383 -1.384 1.00 98.38 106 LEU A C 1
ATOM 826 O O . LEU A 1 106 ? 13.741 6.838 -1.547 1.00 98.38 106 LEU A O 1
ATOM 830 N N . GLU A 1 107 ? 12.052 6.280 -0.188 1.00 98.31 107 GLU A N 1
ATOM 831 C CA . GLU A 1 107 ? 12.616 6.720 1.084 1.00 98.31 107 GLU A CA 1
ATOM 832 C C . GLU A 1 107 ? 12.126 5.780 2.199 1.00 98.31 107 GLU A C 1
ATOM 834 O O . GLU A 1 107 ? 11.289 4.917 1.915 1.00 98.31 107 GLU A O 1
ATOM 839 N N . PRO A 1 108 ? 12.616 5.897 3.451 1.00 98.06 108 PRO A N 1
ATOM 840 C CA . PRO A 1 108 ? 12.054 5.134 4.557 1.00 98.06 108 PRO A CA 1
ATOM 841 C C . PRO A 1 108 ? 10.530 5.281 4.610 1.00 98.06 108 PRO A C 1
ATOM 843 O O . PRO A 1 108 ? 10.009 6.391 4.729 1.00 98.06 108 PRO A O 1
ATOM 846 N N . ALA A 1 109 ? 9.825 4.158 4.521 1.00 98.25 109 ALA A N 1
ATOM 847 C CA . ALA A 1 109 ? 8.377 4.120 4.386 1.00 98.25 109 ALA A CA 1
ATOM 848 C C . ALA A 1 109 ? 7.754 3.193 5.426 1.00 98.25 109 ALA A C 1
ATOM 850 O O . ALA A 1 109 ? 8.300 2.141 5.767 1.00 98.25 109 ALA A O 1
ATOM 851 N N . GLY A 1 110 ? 6.590 3.596 5.922 1.00 97.44 110 GLY A N 1
ATOM 852 C CA . G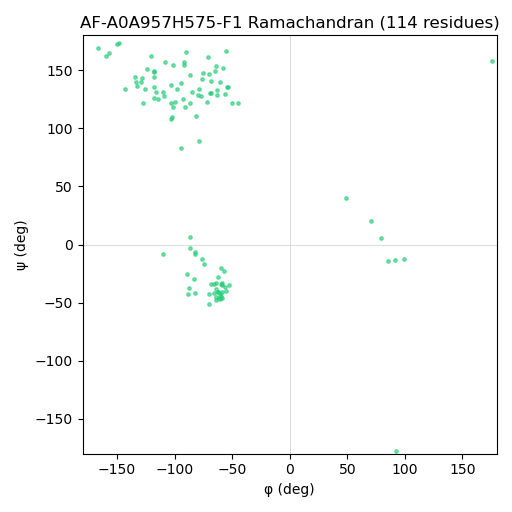LY A 1 110 ? 5.792 2.829 6.865 1.00 97.44 110 GLY A CA 1
ATOM 853 C C . GLY A 1 110 ? 4.455 2.483 6.239 1.00 97.44 110 GLY A C 1
ATOM 854 O O . GLY A 1 110 ? 3.743 3.367 5.760 1.00 97.44 110 GLY A O 1
ATOM 855 N N . VAL A 1 111 ? 4.112 1.200 6.223 1.00 97.06 111 VAL A N 1
ATOM 856 C CA . VAL A 1 111 ? 2.952 0.692 5.493 1.00 97.06 111 VAL A CA 1
ATOM 857 C C . VAL A 1 111 ? 2.147 -0.244 6.382 1.00 97.06 111 VAL A C 1
ATOM 859 O O . VAL A 1 111 ? 2.684 -1.124 7.057 1.00 97.06 111 VAL A O 1
ATOM 862 N N . TRP A 1 112 ? 0.830 -0.085 6.347 1.00 96.94 112 TRP A N 1
ATOM 863 C CA . TRP A 1 112 ? -0.098 -1.056 6.907 1.00 96.94 112 TRP A CA 1
ATOM 864 C C . TRP A 1 112 ? -0.529 -2.046 5.830 1.00 96.94 112 TRP A C 1
ATOM 866 O O . TRP A 1 112 ? -1.046 -1.647 4.792 1.00 96.94 112 TRP A O 1
ATOM 876 N N . PHE A 1 113 ? -0.344 -3.336 6.093 1.00 95.12 113 PHE A N 1
ATOM 877 C CA . PHE A 1 113 ? -0.945 -4.418 5.322 1.00 95.12 113 PHE A CA 1
ATOM 878 C C . PHE A 1 113 ? -2.293 -4.792 5.938 1.00 95.12 113 PHE A C 1
ATOM 880 O O . PHE A 1 113 ? -2.346 -5.233 7.089 1.00 95.12 113 PHE A O 1
ATOM 887 N N . ILE A 1 114 ? -3.361 -4.632 5.166 1.00 93.50 114 ILE A N 1
ATOM 888 C CA . ILE A 1 114 ? -4.744 -4.913 5.541 1.00 93.50 114 ILE A CA 1
ATOM 889 C C . ILE A 1 114 ? -5.134 -6.246 4.883 1.00 93.50 114 ILE A C 1
ATOM 891 O O . ILE A 1 114 ? -5.277 -6.297 3.655 1.00 93.50 114 ILE A O 1
ATOM 895 N N . PRO A 1 115 ? -5.274 -7.337 5.658 1.00 89.62 115 PRO A N 1
ATOM 896 C CA . PRO A 1 115 ? -5.656 -8.628 5.099 1.00 89.62 115 PRO A CA 1
ATOM 897 C C . PRO A 1 115 ? -7.078 -8.575 4.527 1.00 89.62 115 PRO A C 1
ATOM 899 O O . PRO A 1 115 ? -7.922 -7.822 5.018 1.00 89.62 115 PRO A O 1
ATOM 902 N N . ARG A 1 116 ? -7.318 -9.379 3.488 1.00 78.81 116 ARG A N 1
ATOM 903 C CA . ARG A 1 116 ? -8.651 -9.587 2.910 1.00 78.81 116 ARG A CA 1
ATOM 904 C C . ARG A 1 116 ? -9.588 -10.316 3.873 1.00 78.81 116 ARG A C 1
ATOM 906 O O . ARG A 1 116 ? -9.106 -11.231 4.578 1.00 78.81 116 ARG A O 1
#

Solvent-accessible surface area (backbone atoms only — not comparable to full-atom values): 6394 Å² total; per-residue (Å²): 130,81,82,71,82,74,61,44,69,57,51,30,57,53,39,53,79,36,79,92,46,43,83,51,56,71,68,57,36,43,52,48,26,66,66,32,43,81,49,76,42,47,55,74,37,73,79,41,54,51,67,42,78,62,75,32,37,36,35,32,71,38,43,39,32,41,33,32,41,72,44,98,86,70,49,74,43,78,77,48,76,47,54,55,78,39,71,45,52,56,63,20,48,76,66,75,42,42,25,90,40,27,31,30,25,70,31,64,27,36,34,38,39,35,66,114

Radius of gyration: 14.31 Å; Cα contacts (8 Å, |Δi|>4): 247; chains: 1; bounding box: 35×23×39 Å

Foldseek 3Di:
DPDDDDDLVVQLVLLCVPPVSVPPPSVVSSVQSVQKDKDKDAAFDWPFAFQALDQWKKAWQAAKKWWWDADPVRDIDTPDMDHHSDMDPVCSHVVVGGRHTIIGTRGITMMITGGD

Nearest PDB structures (foldseek):
  3fx3-assembly1_A  TM=8.935E-01  e=1.086E-09  Ruegeria pomeroyi
  6h4g-assembly2_B  TM=8.588E-01  e=1.743E-09  Trypanosoma brucei brucei TREU927
  6hyq-assembly3_C  TM=8.819E-01  e=3.986E-09  Trypanosoma cruzi
  6hyq-assembly4_D  TM=8.604E-01  e=3.757E-09  Trypanosoma cruzi
  5kbf-assembly2_B  TM=8.764E-01  e=2.489E-08  Plasmodium falciparum 3D7

pLDDT: mean 90.54, std 10.11, range [42.09, 98.62]

Mean predicted aligned error: 4.36 Å

Secondary structure (DSSP, 8-state):
-PPP---HHHHHHHGGGSHHHHTS-HHHHHHHHHH-EEEEE-TT-EEE-TT----EEEEEEES-EEEEEE-TTS-EEEEEEE-TT-EE-HHHHHTTS--SSEEEESSSEEEEEEE-

Sequence (116 aa):
MSPHRPAAELLAQQLLNIPLFAQLPGSARQSLAQASRWREYQSGDVVVWEGEAEPGLYYLQYGWLKVIKTSAAGREQILRFLEPGETFNEVGVFANHANPATAVALEPAGVWFIPR